Protein AF-A0A103YHP2-F1 (afdb_monomer_lite)

Sequence (95 aa):
MSVENEEVVVLPRRKLSCTTSFDALWFCYSPVHQMQQYYRLGSLDNCSGKWNALVDCLKLKTKRSHEVEEILESREKDKSHIWCFRTPEEAASNW

Foldseek 3Di:
DDDPPPPPPPDPLDDQDLVVLVVLLVVLPDPVNQVVCCVVPVDGDPSVVSVVSSVVSVVLVPDDSVVSSVVVVVVVVPDDDPPDDDDPVRVVVVD

Radius of gyration: 20.56 Å; chains: 1; bounding box: 37×40×64 Å

Secondary structure (DSSP, 8-state):
------------------HHHHHHHHHHHSHHHHHHHHHHHSS----HHHHHHHHHHHHHHTS-HHHHHHHHHHHHHTSPPTT-PPPHHHHHH--

Organism: Cynara cardunculus var. scolymus (NCBI:txid59895)

InterPro domains:
  IPR021475 Plasticity-Associated Neural Transcript Short/Early meiotic induction protein 1-like [PF11326] (16-80)
  IPR021475 Plasticity-Associated Neural Transcript Short/Early meiotic induction protein 1-like [PTHR28052] (5-95)

Structure (mmCIF, N/CA/C/O backbone):
data_AF-A0A103YHP2-F1
#
_entry.id   AF-A0A103YHP2-F1
#
loop_
_atom_site.group_PDB
_atom_site.id
_atom_site.type_symbol
_atom_site.label_atom_id
_atom_site.label_alt_id
_atom_site.label_comp_id
_atom_site.label_asym_id
_atom_site.label_entity_id
_atom_site.label_seq_id
_atom_site.pdbx_PDB_ins_code
_atom_site.Cartn_x
_atom_site.Cartn_y
_atom_site.Cartn_z
_atom_site.occupancy
_atom_site.B_iso_or_equiv
_atom_site.auth_seq_id
_atom_site.auth_comp_id
_atom_site.auth_asym_id
_atom_site.auth_atom_id
_atom_site.pdbx_PDB_model_num
ATOM 1 N N . MET A 1 1 ? 20.891 -17.375 44.258 1.00 32.66 1 MET A N 1
ATOM 2 C CA . MET A 1 1 ? 19.867 -17.879 43.323 1.00 32.66 1 MET A CA 1
ATOM 3 C C . MET A 1 1 ? 19.358 -16.687 42.545 1.00 32.66 1 MET A C 1
ATOM 5 O O . MET A 1 1 ? 18.636 -15.872 43.101 1.00 32.66 1 MET A O 1
ATOM 9 N N . SER A 1 2 ? 19.868 -16.523 41.330 1.00 37.41 2 SER A N 1
ATOM 10 C CA . SER A 1 2 ? 19.508 -15.441 40.419 1.00 37.41 2 SER A CA 1
ATOM 11 C C . SER A 1 2 ? 18.123 -15.747 39.865 1.00 37.41 2 SER A C 1
ATOM 13 O O . SER A 1 2 ? 17.945 -16.770 39.212 1.00 37.41 2 SER A O 1
ATOM 15 N N . VAL A 1 3 ? 17.136 -14.917 40.191 1.00 41.31 3 VAL A N 1
ATOM 16 C CA . VAL A 1 3 ? 15.834 -14.963 39.527 1.00 41.31 3 VAL A CA 1
ATOM 17 C C . VAL A 1 3 ? 15.999 -14.138 38.262 1.00 41.31 3 VAL A C 1
ATOM 19 O O . VAL A 1 3 ? 16.127 -12.916 38.320 1.00 41.31 3 VAL A O 1
ATOM 22 N N . GLU A 1 4 ? 16.109 -14.834 37.140 1.00 42.62 4 GLU A N 1
ATOM 23 C CA . GLU A 1 4 ? 16.075 -14.247 35.809 1.00 42.62 4 GLU A CA 1
ATOM 24 C C . GLU A 1 4 ? 14.669 -13.678 35.630 1.00 42.62 4 GLU A C 1
ATOM 26 O O . GLU A 1 4 ? 13.681 -14.407 35.556 1.00 42.62 4 GLU A O 1
ATOM 31 N N . ASN A 1 5 ? 14.568 -12.353 35.705 1.00 42.41 5 ASN A N 1
ATOM 32 C CA . ASN A 1 5 ? 13.340 -11.641 35.414 1.00 42.41 5 ASN A CA 1
ATOM 33 C C . ASN A 1 5 ? 13.150 -11.735 33.899 1.00 42.41 5 ASN A C 1
ATOM 35 O O . ASN A 1 5 ? 13.820 -11.033 33.143 1.00 42.41 5 ASN A O 1
ATOM 39 N N . GLU A 1 6 ? 12.321 -12.680 33.467 1.00 42.06 6 GLU A N 1
ATOM 40 C CA . GLU A 1 6 ? 11.921 -12.838 32.076 1.00 42.06 6 GLU A CA 1
ATOM 41 C C . GLU A 1 6 ? 11.135 -11.579 31.696 1.00 42.06 6 GLU A C 1
ATOM 43 O O . GLU A 1 6 ? 9.952 -11.426 32.008 1.00 42.06 6 GLU A O 1
ATOM 48 N N . GLU A 1 7 ? 11.838 -10.605 31.115 1.00 39.84 7 GLU A N 1
ATOM 49 C CA . GLU A 1 7 ? 11.238 -9.386 30.596 1.00 39.84 7 GLU A CA 1
ATOM 50 C C . GLU A 1 7 ? 10.351 -9.773 29.417 1.00 39.84 7 GLU A C 1
ATOM 52 O O . GLU A 1 7 ? 10.775 -9.839 28.264 1.00 39.84 7 GLU A O 1
ATOM 57 N N . VAL A 1 8 ? 9.087 -10.057 29.724 1.00 48.62 8 VAL A N 1
ATOM 58 C CA . VAL A 1 8 ? 8.019 -10.115 28.737 1.00 48.62 8 VAL A CA 1
ATOM 59 C C . VAL A 1 8 ? 7.997 -8.745 28.072 1.00 48.62 8 VAL A C 1
ATOM 61 O O . VAL A 1 8 ? 7.492 -7.771 28.633 1.00 48.62 8 VAL A O 1
ATOM 64 N N . VAL A 1 9 ? 8.594 -8.655 26.885 1.00 46.38 9 VAL A N 1
ATOM 65 C CA . VAL A 1 9 ? 8.528 -7.472 26.031 1.00 46.38 9 VAL A CA 1
ATOM 66 C C . VAL A 1 9 ? 7.066 -7.308 25.630 1.00 46.38 9 VAL A C 1
ATOM 68 O O . VAL A 1 9 ? 6.601 -7.863 24.636 1.00 46.38 9 VAL A O 1
ATOM 71 N N . VAL A 1 10 ? 6.309 -6.569 26.441 1.00 49.00 10 VAL A N 1
ATOM 72 C CA . VAL A 1 10 ? 4.940 -6.170 26.126 1.00 49.00 10 VAL A CA 1
ATOM 73 C C . VAL A 1 10 ? 5.044 -5.152 24.999 1.00 49.00 10 VAL A C 1
ATOM 75 O O . VAL A 1 10 ? 5.200 -3.951 25.226 1.00 49.00 10 VAL A O 1
ATOM 78 N N . LEU A 1 11 ? 5.014 -5.645 23.759 1.00 55.25 11 LEU A N 1
ATOM 79 C CA . LEU A 1 11 ? 4.906 -4.786 22.591 1.00 55.25 11 LEU A CA 1
ATOM 80 C C . LEU A 1 11 ? 3.642 -3.930 22.757 1.00 55.25 11 LEU A C 1
ATOM 82 O O . LEU A 1 11 ? 2.581 -4.451 23.114 1.00 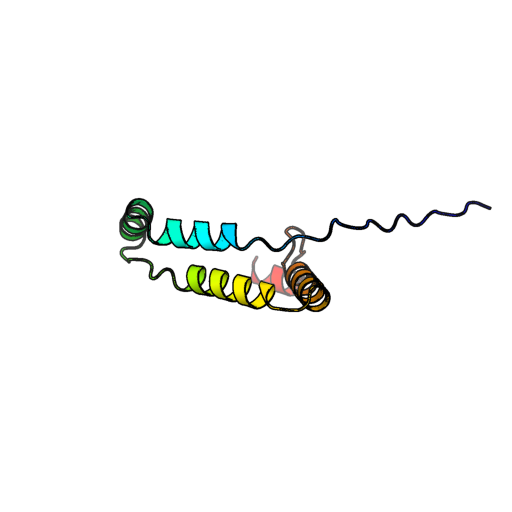55.25 11 LEU A O 1
ATOM 86 N N . PRO A 1 12 ? 3.730 -2.606 22.551 1.00 54.62 12 PRO A N 1
ATOM 87 C CA . PRO A 1 12 ? 2.584 -1.733 22.728 1.00 54.62 12 PRO A CA 1
ATOM 88 C C . PRO A 1 12 ? 1.458 -2.195 21.806 1.00 54.62 12 PRO A C 1
ATOM 90 O O . PRO A 1 12 ? 1.663 -2.293 20.593 1.00 54.62 12 PRO A O 1
ATOM 93 N N . ARG A 1 13 ? 0.272 -2.452 22.383 1.00 58.16 13 ARG A N 1
ATOM 94 C CA . ARG A 1 13 ? -0.946 -2.817 21.643 1.00 58.16 13 ARG A CA 1
ATOM 95 C C . ARG A 1 13 ? -1.109 -1.884 20.451 1.00 58.16 13 ARG A C 1
ATOM 97 O O . ARG A 1 13 ? -1.403 -0.692 20.616 1.00 58.16 13 ARG A O 1
ATOM 104 N N . ARG A 1 14 ? -0.883 -2.409 19.245 1.00 66.69 14 ARG A N 1
ATOM 105 C CA . ARG A 1 14 ? -0.929 -1.606 18.023 1.00 66.69 14 ARG A CA 1
ATOM 106 C C . ARG A 1 14 ? -2.369 -1.177 17.793 1.00 66.69 14 ARG A C 1
ATOM 108 O O . ARG A 1 14 ? -3.256 -1.987 17.545 1.00 66.69 14 ARG A O 1
ATOM 115 N N . LYS A 1 15 ? -2.614 0.129 17.880 1.00 68.25 15 LYS A N 1
ATOM 116 C CA . LYS A 1 15 ? -3.908 0.699 17.512 1.00 68.25 15 LYS A CA 1
ATOM 117 C C . LYS A 1 15 ? -4.045 0.626 15.995 1.00 68.25 15 LYS A C 1
ATOM 119 O O . LYS A 1 15 ? -3.233 1.189 15.266 1.00 68.25 15 LYS A O 1
ATOM 124 N N . LEU A 1 16 ? -5.090 -0.043 15.531 1.00 77.75 16 LEU A N 1
ATOM 125 C CA . LEU A 1 16 ? -5.464 -0.103 14.120 1.00 77.75 16 LEU A CA 1
ATOM 126 C C . LEU A 1 16 ? -5.886 1.296 13.653 1.00 77.75 16 LEU A C 1
ATOM 128 O O . LEU A 1 16 ? -6.919 1.819 14.084 1.00 77.75 16 LEU A O 1
ATOM 132 N N . SER A 1 17 ? -5.101 1.901 12.762 1.00 83.56 17 SER A N 1
ATOM 133 C CA . SER A 1 17 ? -5.443 3.158 12.096 1.00 83.56 17 SER A CA 1
ATOM 134 C C . SER A 1 17 ? -5.769 2.904 10.622 1.00 83.56 17 SER A C 1
ATOM 136 O O . SER A 1 17 ? -4.931 2.472 9.839 1.00 83.56 17 SER A O 1
ATOM 138 N N . CYS A 1 18 ? -7.011 3.194 10.223 1.00 91.12 18 CYS A N 1
ATOM 139 C CA . CYS A 1 18 ? -7.439 3.090 8.819 1.00 91.12 18 CYS A CA 1
ATOM 140 C C . CYS A 1 18 ? -7.163 4.362 8.008 1.00 91.12 18 CYS A C 1
ATOM 142 O O . CYS A 1 18 ? -7.431 4.400 6.810 1.00 91.12 18 CYS A O 1
ATOM 144 N N . THR A 1 19 ? -6.621 5.402 8.647 1.00 91.06 19 THR A N 1
ATOM 145 C CA . THR A 1 19 ? -6.287 6.675 7.999 1.00 91.06 19 THR A CA 1
ATOM 146 C C . THR A 1 19 ? -5.232 6.497 6.915 1.00 91.06 19 THR A C 1
ATOM 148 O O . THR A 1 19 ? -5.3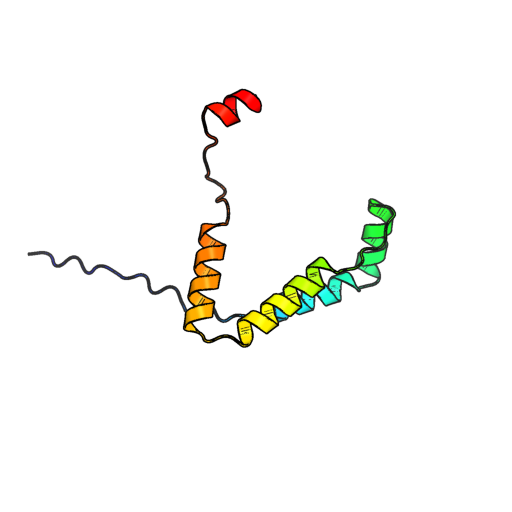46 7.116 5.869 1.00 91.06 19 THR A O 1
ATOM 151 N N . THR A 1 20 ? -4.269 5.594 7.106 1.00 91.00 20 THR A N 1
ATOM 152 C CA . THR A 1 20 ? -3.239 5.273 6.105 1.00 91.00 20 THR A CA 1
ATOM 153 C C . THR A 1 20 ? -3.828 4.621 4.853 1.00 91.00 20 THR A C 1
ATOM 155 O O . THR A 1 20 ? -3.430 4.938 3.736 1.00 91.00 20 THR A O 1
ATOM 158 N N . SER A 1 21 ? -4.810 3.731 5.026 1.00 91.88 21 SER A N 1
ATOM 159 C CA . SER A 1 21 ? -5.506 3.075 3.911 1.00 91.88 21 SER A CA 1
ATOM 160 C C . SER A 1 21 ? -6.404 4.058 3.161 1.00 91.88 21 SER A C 1
ATOM 162 O O . SER A 1 21 ? -6.487 4.008 1.937 1.00 91.88 21 SER A O 1
ATOM 164 N N . PHE A 1 22 ? -7.036 4.981 3.890 1.00 94.88 22 PHE A N 1
ATOM 165 C CA . PHE A 1 22 ? -7.833 6.056 3.307 1.00 94.88 22 PHE A CA 1
ATOM 166 C C . PHE A 1 22 ? -6.972 7.036 2.506 1.00 94.88 22 PHE A C 1
ATOM 168 O O . PHE A 1 22 ? -7.297 7.338 1.363 1.00 94.88 22 PHE A O 1
ATOM 175 N N . ASP A 1 23 ? -5.856 7.483 3.075 1.00 95.62 23 ASP A N 1
ATOM 176 C CA . ASP A 1 23 ? -4.925 8.397 2.418 1.00 95.62 23 ASP A CA 1
ATOM 177 C C . ASP A 1 23 ? -4.370 7.782 1.124 1.00 95.62 23 ASP A C 1
ATOM 179 O O . ASP A 1 23 ? -4.422 8.388 0.057 1.00 95.62 23 ASP A O 1
ATOM 183 N N . ALA A 1 24 ? -3.973 6.505 1.167 1.00 94.00 24 ALA A N 1
ATOM 184 C CA . ALA A 1 24 ? -3.524 5.779 -0.019 1.00 94.00 24 ALA A CA 1
ATOM 185 C C . ALA A 1 24 ? -4.600 5.669 -1.116 1.00 94.00 24 ALA A C 1
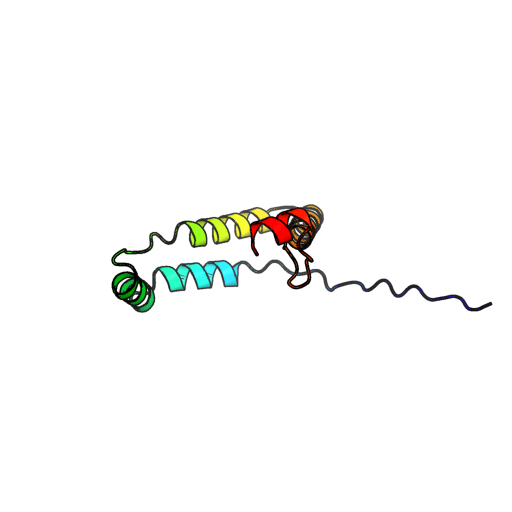ATOM 187 O O . ALA A 1 24 ? -4.279 5.734 -2.304 1.00 94.00 24 ALA A O 1
ATOM 188 N N . LEU A 1 25 ? -5.868 5.491 -0.738 1.00 95.31 25 LEU A N 1
ATOM 189 C CA . LEU A 1 25 ? -6.986 5.483 -1.679 1.00 95.31 25 LEU A CA 1
ATOM 190 C C . LEU A 1 25 ? -7.201 6.870 -2.295 1.00 95.31 25 LEU A C 1
ATOM 192 O O . LEU A 1 25 ? -7.368 6.985 -3.507 1.00 95.31 25 LEU A O 1
ATOM 196 N N . TRP A 1 26 ? -7.174 7.914 -1.469 1.00 94.56 26 TRP A N 1
ATOM 197 C CA . TRP A 1 26 ? -7.318 9.294 -1.915 1.00 94.56 26 TRP A CA 1
ATOM 198 C C . TRP A 1 26 ? -6.219 9.678 -2.909 1.00 94.56 26 TRP A C 1
ATOM 200 O O . TRP A 1 26 ? -6.502 10.202 -3.986 1.00 94.56 26 TRP A O 1
ATOM 210 N N . PHE A 1 27 ? -4.969 9.330 -2.597 1.00 94.12 27 PHE A N 1
ATOM 211 C CA . PHE A 1 27 ? -3.842 9.522 -3.504 1.00 94.12 27 PHE A CA 1
ATOM 212 C C . PHE A 1 27 ? -4.005 8.768 -4.823 1.00 94.12 27 PHE A C 1
ATOM 214 O O . PHE A 1 27 ? -3.632 9.305 -5.862 1.00 94.12 27 PHE A O 1
ATOM 221 N N . CYS A 1 28 ? -4.593 7.570 -4.813 1.00 93.62 28 CYS A N 1
ATOM 222 C CA . CYS A 1 28 ? -4.838 6.812 -6.038 1.00 93.62 28 CYS A CA 1
ATOM 223 C C . CYS A 1 28 ? -5.801 7.538 -6.992 1.00 93.62 28 CYS A C 1
ATOM 225 O O . CYS A 1 28 ? -5.589 7.536 -8.202 1.00 93.62 28 CYS A O 1
ATOM 227 N N . TYR A 1 29 ? -6.812 8.226 -6.458 1.00 93.06 29 TYR A N 1
ATOM 228 C CA . TYR A 1 29 ? -7.734 9.043 -7.256 1.00 93.06 29 TYR A CA 1
ATOM 229 C C . TYR A 1 29 ? -7.198 10.437 -7.603 1.00 93.06 29 TYR A C 1
ATOM 231 O O . TYR A 1 29 ? -7.836 11.171 -8.359 1.00 93.06 29 TYR A O 1
ATOM 239 N N . SER A 1 30 ? -6.031 10.820 -7.084 1.00 94.25 30 SER A N 1
ATOM 240 C CA . SER A 1 30 ? -5.428 12.110 -7.403 1.00 94.25 30 SER A CA 1
ATOM 241 C C . SER A 1 30 ? -5.084 12.200 -8.899 1.00 94.25 30 SER A C 1
ATOM 243 O O . SER A 1 30 ? -4.422 11.296 -9.424 1.00 94.25 30 SER A O 1
ATOM 245 N N . PRO A 1 31 ? -5.431 13.310 -9.586 1.00 91.75 31 PRO A N 1
ATOM 246 C CA . PRO A 1 31 ? -5.119 13.504 -11.003 1.00 91.75 31 PRO A CA 1
ATOM 247 C C . PRO A 1 31 ? -3.630 13.349 -11.323 1.00 91.75 31 PRO A C 1
ATOM 249 O O . PRO A 1 31 ? -3.270 12.818 -12.370 1.00 91.75 31 PRO A O 1
ATOM 252 N N . VAL A 1 32 ? -2.752 13.763 -10.405 1.00 93.12 32 VAL A N 1
ATOM 253 C CA . VAL A 1 32 ? -1.299 13.645 -10.587 1.00 93.12 32 VAL A CA 1
ATOM 254 C C . VAL A 1 32 ? -0.875 12.178 -10.637 1.00 93.12 32 VAL A C 1
ATOM 256 O O . VAL A 1 32 ? -0.090 11.800 -11.503 1.00 93.12 32 VAL A O 1
ATOM 259 N N . HIS A 1 33 ? -1.411 11.339 -9.749 1.00 91.19 33 HIS A N 1
ATOM 260 C CA . HIS A 1 33 ? -1.067 9.920 -9.704 1.00 91.19 33 HIS A CA 1
ATOM 261 C C . HIS A 1 33 ? -1.576 9.178 -10.943 1.00 91.19 33 HIS A C 1
ATOM 263 O O . HIS A 1 33 ? -0.815 8.453 -11.582 1.00 91.19 33 HIS A O 1
ATOM 269 N N . GLN A 1 34 ? -2.834 9.417 -11.321 1.00 91.81 34 GLN A N 1
ATOM 270 C CA . GLN A 1 34 ? -3.454 8.796 -12.494 1.00 91.81 34 GLN A CA 1
ATOM 271 C C . GLN A 1 34 ? -2.726 9.168 -13.790 1.00 91.81 34 GLN A C 1
ATOM 273 O O . GLN A 1 34 ? -2.425 8.294 -14.599 1.00 91.81 34 GLN A O 1
ATOM 278 N N . MET A 1 35 ? -2.342 10.438 -13.959 1.00 93.31 35 MET A N 1
ATOM 279 C CA . MET A 1 35 ? -1.566 10.876 -15.126 1.00 93.31 35 MET A CA 1
ATOM 280 C C . MET A 1 35 ? -0.154 10.280 -15.148 1.00 93.31 35 MET A C 1
ATOM 282 O O . MET A 1 35 ? 0.330 9.885 -16.208 1.00 93.31 35 MET A O 1
ATOM 286 N N . GLN A 1 36 ? 0.511 10.176 -13.992 1.00 92.38 36 GLN A N 1
ATOM 287 C CA . GLN A 1 36 ? 1.827 9.536 -13.898 1.00 92.38 36 GLN A CA 1
ATOM 288 C C . GLN A 1 36 ? 1.770 8.045 -14.244 1.00 92.38 36 GLN A C 1
ATOM 290 O O . GLN A 1 36 ? 2.647 7.557 -14.958 1.00 92.38 36 GLN A O 1
ATOM 295 N N . GLN A 1 37 ? 0.752 7.326 -13.762 1.00 90.56 37 GLN A N 1
ATOM 296 C CA . GLN A 1 37 ? 0.550 5.915 -14.097 1.00 90.56 37 GLN A CA 1
ATOM 297 C C . GLN A 1 37 ? 0.215 5.732 -15.570 1.00 90.56 37 GLN A C 1
ATOM 299 O O . GLN A 1 37 ? 0.825 4.896 -16.230 1.00 90.56 37 GLN A O 1
ATOM 304 N N . TYR A 1 38 ? -0.667 6.567 -16.117 1.00 94.75 38 TYR A N 1
ATOM 305 C CA . TYR A 1 38 ? -1.006 6.526 -17.532 1.00 94.75 38 TYR A CA 1
ATOM 306 C C . TYR A 1 38 ? 0.214 6.778 -18.425 1.00 94.75 38 TYR A C 1
ATOM 308 O O . TYR A 1 38 ? 0.425 6.057 -19.393 1.00 94.75 38 TYR A O 1
ATOM 316 N N . TYR A 1 39 ? 1.076 7.734 -18.069 1.00 94.12 39 TYR A N 1
ATOM 317 C CA . TYR A 1 39 ? 2.309 7.985 -18.817 1.00 94.12 39 TYR A CA 1
ATOM 318 C C . TYR A 1 39 ? 3.283 6.795 -18.786 1.00 94.12 39 TYR A C 1
ATOM 320 O O . TYR A 1 39 ? 3.972 6.542 -19.770 1.00 94.12 39 TYR A O 1
ATOM 328 N N . ARG A 1 40 ? 3.361 6.059 -17.667 1.00 94.25 40 ARG A N 1
ATOM 329 C CA . ARG A 1 40 ? 4.292 4.926 -17.512 1.00 94.25 40 ARG A CA 1
ATOM 330 C C . ARG A 1 40 ? 3.759 3.610 -18.068 1.00 94.25 40 ARG A C 1
ATOM 332 O O . ARG A 1 40 ? 4.514 2.873 -18.688 1.00 94.25 40 ARG A O 1
ATOM 339 N N . LEU A 1 41 ? 2.500 3.291 -17.782 1.00 93.75 41 LEU A N 1
ATOM 340 C CA . LEU A 1 41 ? 1.887 1.988 -18.048 1.00 93.75 41 LEU A CA 1
ATOM 341 C C . LEU A 1 41 ? 0.858 2.032 -19.186 1.00 93.75 41 LEU A C 1
ATOM 343 O O . LEU A 1 41 ? 0.475 0.982 -19.691 1.00 93.75 41 LEU A O 1
ATOM 347 N N . GLY A 1 42 ? 0.395 3.218 -19.595 1.00 92.62 42 GLY A N 1
ATOM 348 C CA . GLY A 1 42 ? -0.634 3.375 -20.630 1.00 92.62 42 GLY A CA 1
ATOM 349 C C . GLY A 1 42 ? -2.060 3.068 -20.163 1.00 92.62 42 GLY A C 1
ATOM 350 O O . GLY A 1 42 ? -2.972 3.008 -20.984 1.00 92.62 42 GLY A O 1
ATOM 351 N N . SER A 1 43 ? -2.279 2.872 -18.860 1.00 90.38 43 SER A N 1
ATOM 352 C CA . SER A 1 43 ? -3.580 2.515 -18.284 1.00 90.38 43 SER A CA 1
ATOM 353 C C . SER A 1 43 ? -3.919 3.378 -17.075 1.00 90.38 43 SER A C 1
ATOM 355 O O . SER A 1 43 ? -3.036 3.722 -16.288 1.00 90.38 43 SER A O 1
ATOM 357 N N . LEU A 1 44 ? -5.205 3.682 -16.901 1.00 88.75 44 LEU A N 1
ATOM 358 C CA . LEU A 1 44 ? -5.718 4.284 -15.671 1.00 88.75 44 LEU A CA 1
ATOM 359 C C . LEU A 1 44 ? -5.907 3.199 -14.609 1.00 88.75 44 LEU A C 1
ATOM 361 O O . LEU A 1 44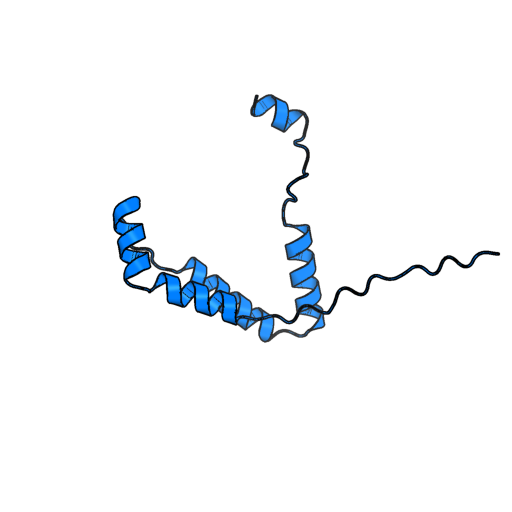 ? -6.434 2.124 -14.901 1.00 88.75 44 LEU A O 1
ATOM 365 N N . ASP A 1 45 ? -5.471 3.482 -13.384 1.00 88.44 45 ASP A N 1
ATOM 366 C CA . ASP A 1 45 ? -5.631 2.561 -12.260 1.00 88.44 45 ASP A CA 1
ATOM 367 C C . ASP A 1 45 ? -7.064 2.668 -11.714 1.00 88.44 45 ASP A C 1
ATOM 369 O O . ASP A 1 45 ? -7.584 3.766 -11.511 1.00 88.44 45 ASP A O 1
ATOM 373 N N . ASN A 1 46 ? -7.707 1.527 -11.459 1.00 90.88 46 ASN A N 1
ATOM 374 C CA . ASN A 1 46 ? -9.065 1.458 -10.916 1.00 90.88 46 ASN A CA 1
ATOM 375 C C . ASN A 1 46 ? -9.111 1.530 -9.380 1.00 90.88 46 ASN A C 1
ATOM 377 O O . ASN A 1 46 ? -10.194 1.458 -8.799 1.00 90.88 46 ASN A O 1
ATOM 381 N N . CYS A 1 47 ? -7.957 1.632 -8.713 1.00 93.00 47 CYS A N 1
ATOM 382 C CA . CYS A 1 47 ? -7.826 1.798 -7.263 1.00 93.00 47 CYS A CA 1
ATOM 383 C C . CYS A 1 47 ? -8.501 0.700 -6.415 1.00 93.00 47 CYS A C 1
ATOM 385 O O . CYS A 1 47 ? -8.605 0.831 -5.191 1.00 93.00 47 CYS A O 1
ATOM 387 N N . SER A 1 48 ? -8.922 -0.412 -7.026 1.00 94.25 48 SER A N 1
ATOM 388 C CA . SER A 1 48 ? -9.700 -1.471 -6.371 1.00 94.25 48 SER A CA 1
ATOM 389 C C . SER A 1 48 ? -8.938 -2.130 -5.220 1.00 94.25 48 SER A C 1
ATOM 391 O O . SER A 1 48 ? -9.502 -2.369 -4.154 1.00 94.25 48 SER A O 1
ATOM 393 N N . GLY A 1 49 ? -7.627 -2.337 -5.374 1.00 93.06 49 GLY A N 1
ATOM 394 C CA . GLY A 1 49 ? -6.777 -2.872 -4.309 1.00 93.06 49 GLY A CA 1
ATOM 395 C C . GLY A 1 49 ? -6.703 -1.955 -3.082 1.00 93.06 49 GLY A C 1
ATOM 396 O O . GLY A 1 49 ? -6.757 -2.430 -1.948 1.00 93.06 49 GLY A O 1
ATOM 397 N N . LYS A 1 50 ? -6.638 -0.632 -3.290 1.00 93.88 50 LYS A N 1
ATOM 398 C CA . LYS A 1 50 ? -6.642 0.355 -2.195 1.00 93.88 50 LYS A CA 1
ATOM 399 C C . LYS A 1 50 ? -8.011 0.437 -1.524 1.00 93.88 50 LYS A C 1
ATOM 401 O O . LYS A 1 50 ? -8.085 0.569 -0.304 1.00 93.88 50 LYS A O 1
ATOM 406 N N . TRP A 1 51 ? -9.083 0.292 -2.303 1.00 95.50 51 TRP A N 1
ATOM 407 C CA . TRP A 1 51 ? -10.447 0.227 -1.784 1.00 95.50 51 TRP A CA 1
ATOM 408 C C . TRP A 1 51 ? -10.652 -1.001 -0.895 1.00 95.50 51 TRP A C 1
ATOM 410 O O . TRP A 1 51 ? -11.125 -0.874 0.234 1.00 95.50 51 TRP A O 1
ATOM 420 N N . ASN A 1 52 ? -10.216 -2.174 -1.359 1.00 95.19 52 ASN A N 1
ATOM 421 C CA . ASN A 1 52 ? -10.277 -3.410 -0.582 1.00 95.19 52 ASN A CA 1
ATOM 422 C C . ASN A 1 52 ? -9.499 -3.281 0.731 1.00 95.19 52 ASN A C 1
ATOM 424 O O . ASN A 1 52 ? -10.039 -3.599 1.784 1.00 95.19 52 ASN A O 1
ATOM 428 N N . ALA A 1 53 ? -8.293 -2.705 0.702 1.00 93.25 53 ALA A N 1
ATOM 429 C CA . ALA A 1 53 ? -7.509 -2.463 1.913 1.00 93.25 53 ALA A CA 1
ATOM 430 C C . ALA A 1 53 ? -8.232 -1.553 2.928 1.00 93.25 53 ALA A C 1
ATOM 432 O O . ALA A 1 53 ? -8.192 -1.812 4.134 1.00 93.25 53 ALA A O 1
ATOM 433 N N . LEU A 1 54 ? -8.927 -0.510 2.457 1.00 94.75 54 LEU A N 1
ATOM 434 C CA . LEU A 1 54 ? -9.729 0.359 3.319 1.00 94.75 54 LEU A CA 1
ATOM 435 C C . LEU A 1 54 ? -10.913 -0.399 3.933 1.00 94.75 54 LEU A C 1
ATOM 437 O O . LEU A 1 54 ? -11.126 -0.326 5.145 1.00 94.75 54 LEU A O 1
ATOM 441 N N . VAL A 1 55 ? -11.660 -1.145 3.117 1.00 94.50 55 VAL A N 1
ATOM 442 C CA . VAL A 1 55 ? -12.800 -1.952 3.573 1.00 94.50 55 VAL A CA 1
ATOM 443 C C . VAL A 1 55 ? -12.352 -3.017 4.572 1.00 94.50 55 VAL A C 1
ATOM 445 O O . VAL A 1 55 ? -13.003 -3.201 5.598 1.00 94.50 55 VAL A O 1
ATOM 448 N N . ASP A 1 56 ? -11.227 -3.678 4.325 1.00 93.56 56 ASP A N 1
ATOM 449 C CA . ASP A 1 56 ? -10.660 -4.677 5.226 1.00 93.56 56 ASP A CA 1
ATOM 450 C C . ASP A 1 56 ? -10.243 -4.055 6.559 1.00 93.56 56 ASP A C 1
ATOM 452 O O . ASP A 1 56 ? -10.537 -4.613 7.616 1.00 93.56 56 ASP A O 1
ATOM 456 N N . CYS A 1 57 ? -9.645 -2.861 6.545 1.00 91.94 57 CYS A N 1
ATOM 457 C CA . CYS A 1 57 ? -9.334 -2.146 7.780 1.00 91.94 57 CYS A CA 1
ATOM 458 C C . CYS A 1 57 ? -10.599 -1.781 8.572 1.00 91.94 57 CYS A C 1
ATOM 460 O O . CYS A 1 57 ? -10.645 -1.962 9.790 1.00 91.94 57 CYS A O 1
ATOM 462 N N . LEU A 1 58 ? -11.650 -1.310 7.892 1.00 92.19 58 LEU A N 1
ATOM 463 C CA . LEU A 1 58 ? -12.930 -0.999 8.530 1.00 92.19 58 LEU A CA 1
ATOM 464 C C . LEU A 1 58 ? -13.587 -2.254 9.116 1.00 92.19 58 LEU A C 1
ATOM 466 O O . LEU A 1 58 ? -14.043 -2.221 10.257 1.00 92.19 58 LEU A O 1
ATOM 470 N N . LYS A 1 59 ? -13.566 -3.376 8.388 1.00 91.62 59 LYS A N 1
ATOM 471 C CA . LYS A 1 59 ? -14.038 -4.675 8.886 1.00 91.62 59 LYS A CA 1
ATOM 472 C C . LYS A 1 59 ? -13.266 -5.104 10.132 1.00 91.62 59 LYS A C 1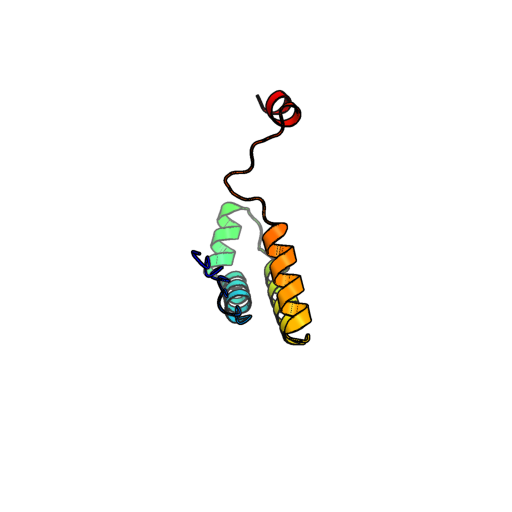
ATOM 474 O O . LYS A 1 59 ? -13.892 -5.453 11.128 1.00 91.62 59 LYS A O 1
ATOM 479 N N . LEU A 1 60 ? -11.935 -5.017 10.124 1.00 89.75 60 LEU A N 1
ATOM 480 C CA . LEU A 1 60 ? -11.108 -5.342 11.294 1.00 89.75 60 LEU A CA 1
ATOM 481 C C . LEU A 1 60 ? -11.428 -4.436 12.485 1.00 89.75 60 LEU A C 1
ATOM 483 O O . LEU A 1 60 ? -11.537 -4.914 13.606 1.00 89.75 60 LEU A O 1
ATOM 487 N N . LYS A 1 61 ? -11.682 -3.146 12.252 1.00 87.31 61 LYS A N 1
ATOM 488 C CA . LYS A 1 61 ? -12.056 -2.205 13.314 1.00 87.31 61 LYS A CA 1
ATOM 489 C C . LYS A 1 61 ? -13.404 -2.521 13.976 1.00 87.31 61 LYS A C 1
ATOM 491 O O . LYS A 1 61 ? -13.613 -2.127 15.118 1.00 87.31 61 LYS A O 1
ATOM 496 N N . THR A 1 62 ? -14.304 -3.226 13.287 1.00 88.25 62 THR A N 1
ATOM 497 C CA . THR A 1 62 ? -15.590 -3.672 13.862 1.00 88.25 62 THR A CA 1
ATOM 498 C C . THR A 1 62 ? -15.497 -4.952 14.700 1.00 88.25 62 THR A C 1
ATOM 500 O O . THR A 1 62 ? -16.459 -5.294 15.385 1.00 88.25 62 THR A O 1
ATOM 503 N N . LYS A 1 63 ? -14.370 -5.674 14.662 1.00 87.38 63 LYS A N 1
ATOM 504 C CA . LYS A 1 63 ? -14.158 -6.915 15.424 1.00 87.38 63 LYS A CA 1
ATOM 505 C C . LYS A 1 63 ? -13.720 -6.631 16.865 1.00 87.38 63 LYS A C 1
ATOM 507 O O . LYS A 1 63 ? -13.320 -5.517 17.204 1.00 87.38 63 LYS A O 1
ATOM 512 N N . ARG A 1 64 ? -13.795 -7.648 17.735 1.00 83.69 64 ARG A N 1
ATOM 513 C CA . ARG A 1 64 ? -13.284 -7.543 19.114 1.00 83.69 64 ARG A CA 1
ATOM 514 C C . ARG A 1 64 ? -11.772 -7.352 19.110 1.00 83.69 64 ARG A C 1
ATOM 516 O O . ARG A 1 64 ? -11.076 -7.956 18.304 1.00 83.69 64 ARG A O 1
ATOM 523 N N . SER A 1 65 ? -11.257 -6.587 20.071 1.00 80.56 65 SER A N 1
ATOM 524 C CA . SER A 1 65 ? -9.825 -6.277 20.175 1.00 80.56 65 SER A CA 1
ATOM 525 C C . SER A 1 65 ? -8.922 -7.516 20.194 1.00 80.56 65 SER A C 1
ATOM 527 O O . SER A 1 65 ? -7.893 -7.498 19.534 1.00 80.56 65 SER A O 1
ATOM 529 N N . HIS A 1 66 ? -9.324 -8.588 20.887 1.00 81.31 66 HIS A N 1
ATOM 530 C CA . HIS A 1 66 ? -8.559 -9.841 20.950 1.00 81.31 66 HIS A CA 1
ATOM 531 C C . HIS A 1 66 ? -8.449 -10.539 19.586 1.00 81.31 66 HIS A C 1
ATOM 533 O O . HIS A 1 66 ? -7.367 -10.942 19.182 1.00 81.31 66 HIS A O 1
ATOM 539 N N . GLU A 1 67 ? -9.561 -10.649 18.855 1.00 85.12 67 GLU A N 1
ATOM 540 C CA . GLU A 1 67 ? -9.577 -11.259 17.516 1.00 85.12 67 GLU A CA 1
ATOM 541 C C . GLU A 1 67 ? -8.722 -10.451 16.536 1.00 85.12 67 GLU A C 1
ATOM 543 O O . GLU A 1 67 ? -8.052 -11.003 15.671 1.00 85.12 67 GLU A O 1
ATOM 548 N N . VAL A 1 68 ? -8.723 -9.124 16.670 1.00 86.88 68 VAL A N 1
ATOM 549 C CA . VAL A 1 68 ? -7.915 -8.267 15.804 1.00 86.88 68 VAL A CA 1
ATOM 550 C C . VAL A 1 68 ? -6.423 -8.442 16.068 1.00 86.88 68 VAL A C 1
ATOM 552 O O . VAL A 1 68 ? -5.649 -8.451 15.116 1.00 86.88 68 VAL A O 1
ATOM 555 N N . GLU A 1 69 ? -6.018 -8.579 17.327 1.00 85.25 69 GLU A N 1
ATOM 556 C CA . GLU A 1 69 ? -4.616 -8.787 17.701 1.00 85.25 69 GLU A CA 1
ATOM 557 C C . GLU A 1 69 ? -4.087 -10.106 17.113 1.00 85.25 69 GLU A C 1
ATOM 559 O O . GLU A 1 69 ? -3.077 -10.096 16.414 1.00 85.25 69 GLU A O 1
ATOM 564 N N . GLU A 1 70 ? -4.853 -11.194 17.224 1.00 87.38 70 GLU A N 1
ATOM 565 C CA . GLU A 1 70 ? -4.533 -12.490 16.603 1.00 87.38 70 GLU A CA 1
ATOM 566 C C . GLU A 1 70 ? -4.425 -12.409 15.064 1.00 87.38 70 GLU A C 1
ATOM 568 O O . GLU A 1 70 ? -3.500 -12.951 14.446 1.00 87.38 70 GLU A O 1
ATOM 573 N N . ILE A 1 71 ? -5.342 -11.681 14.415 1.00 87.56 71 ILE A N 1
ATOM 574 C CA . ILE A 1 71 ? -5.302 -11.470 12.960 1.00 87.56 71 ILE A CA 1
ATOM 575 C C . ILE A 1 71 ? -4.081 -10.631 12.553 1.00 87.56 71 ILE A C 1
ATOM 577 O O . ILE A 1 71 ? -3.511 -10.835 11.483 1.00 87.56 71 ILE A O 1
ATOM 581 N N . LEU A 1 72 ? -3.663 -9.662 13.365 1.00 86.62 72 LEU A N 1
ATOM 582 C CA . LEU A 1 72 ? -2.468 -8.874 13.071 1.00 86.62 72 LEU A CA 1
ATOM 583 C C . LEU A 1 72 ? -1.192 -9.698 13.265 1.00 86.62 72 LEU A C 1
ATOM 585 O O . LEU A 1 72 ? -0.309 -9.639 12.411 1.00 86.62 72 LEU A O 1
ATOM 589 N N . GLU A 1 73 ? -1.121 -10.504 14.322 1.00 87.12 73 GLU A N 1
ATOM 590 C CA . GLU A 1 73 ? 0.017 -11.383 14.593 1.00 87.12 73 GLU A CA 1
ATOM 591 C C . GLU A 1 73 ? 0.210 -12.444 13.507 1.00 87.12 73 GLU A C 1
ATOM 593 O O . GLU A 1 73 ? 1.330 -12.644 13.038 1.00 87.12 73 GLU A O 1
ATOM 598 N N . SER A 1 74 ? -0.865 -13.104 13.066 1.00 87.56 74 SER A N 1
ATOM 599 C CA . SER A 1 74 ? -0.805 -14.067 11.954 1.00 87.56 74 SER A CA 1
ATOM 600 C C . SER A 1 74 ? -0.285 -13.411 10.673 1.00 87.56 74 SER A C 1
ATOM 602 O O . SER A 1 74 ? 0.670 -13.894 10.071 1.00 87.56 74 SER A O 1
ATOM 604 N N . ARG A 1 75 ? -0.801 -12.226 10.327 1.00 87.06 75 ARG A N 1
ATOM 605 C CA . ARG A 1 75 ? -0.329 -11.453 9.165 1.00 87.06 75 ARG A CA 1
ATOM 606 C C . ARG A 1 75 ? 1.115 -10.977 9.288 1.00 87.06 75 ARG A C 1
ATOM 608 O O . ARG A 1 75 ? 1.722 -10.649 8.273 1.00 87.06 75 ARG A O 1
ATOM 615 N N . GLU A 1 76 ? 1.652 -10.837 10.495 1.00 83.88 76 GLU A N 1
ATOM 616 C CA . GLU A 1 76 ? 3.064 -10.509 10.706 1.00 83.88 76 GLU A CA 1
ATOM 617 C C . GLU A 1 76 ? 3.958 -11.735 10.561 1.00 83.88 76 GLU A C 1
ATOM 619 O O . GLU A 1 76 ? 5.013 -11.623 9.941 1.00 83.88 76 GLU A O 1
ATOM 624 N N . LYS A 1 77 ? 3.511 -12.898 11.045 1.00 84.88 77 LYS A N 1
ATOM 625 C CA . LYS A 1 77 ? 4.200 -14.183 10.859 1.00 84.88 77 LYS A CA 1
ATOM 626 C C . LYS A 1 77 ? 4.264 -14.595 9.386 1.00 84.88 77 LYS A C 1
ATOM 628 O O . LYS A 1 77 ? 5.289 -15.107 8.952 1.00 84.88 77 LYS A O 1
ATOM 633 N N . ASP A 1 78 ? 3.215 -14.306 8.618 1.00 85.81 78 ASP A N 1
ATOM 634 C CA . ASP A 1 78 ? 3.153 -14.615 7.183 1.00 85.81 78 ASP A CA 1
ATOM 635 C C . ASP A 1 78 ? 4.072 -13.729 6.325 1.00 85.81 78 ASP A C 1
ATOM 637 O O . ASP A 1 78 ? 4.373 -14.061 5.177 1.00 85.81 78 ASP A O 1
ATOM 641 N N . LYS A 1 79 ? 4.526 -12.576 6.838 1.00 82.31 79 LYS A N 1
ATOM 642 C CA . LYS A 1 79 ? 5.441 -11.714 6.082 1.00 82.31 79 LYS A CA 1
ATOM 643 C C . LYS A 1 79 ? 6.808 -12.383 6.001 1.00 82.31 79 LYS A C 1
ATOM 645 O O . LYS A 1 79 ? 7.506 -12.524 7.004 1.00 82.31 79 LYS A O 1
ATOM 650 N N . SER A 1 80 ? 7.226 -12.708 4.779 1.00 79.31 80 SER A N 1
ATOM 651 C CA . SER A 1 80 ? 8.598 -13.123 4.494 1.00 79.31 80 SER A CA 1
ATOM 652 C C . SER A 1 80 ? 9.565 -12.042 4.983 1.00 79.31 80 SER A C 1
ATOM 654 O O . SER A 1 80 ? 9.513 -10.892 4.536 1.00 79.31 80 SER A O 1
ATOM 656 N N . HIS A 1 81 ? 10.430 -12.398 5.923 1.00 78.81 81 HIS A N 1
ATOM 657 C CA . HIS A 1 81 ? 11.463 -11.511 6.435 1.00 78.81 81 HIS A CA 1
ATOM 658 C C . HIS A 1 81 ? 12.599 -11.396 5.409 1.00 78.81 81 HIS A C 1
ATOM 660 O O . HIS A 1 81 ? 12.852 -12.312 4.633 1.00 78.81 81 HIS A O 1
ATOM 666 N N . ILE A 1 82 ? 13.304 -10.258 5.409 1.00 78.12 82 ILE A N 1
ATOM 667 C CA . ILE A 1 82 ? 14.422 -9.989 4.479 1.00 78.12 82 ILE A CA 1
ATOM 668 C C . ILE A 1 82 ? 15.499 -11.088 4.571 1.00 78.12 82 ILE A C 1
ATOM 670 O O . ILE A 1 82 ? 16.140 -11.416 3.579 1.00 78.12 82 ILE A O 1
ATOM 674 N N . TRP A 1 83 ? 15.656 -11.687 5.753 1.00 77.3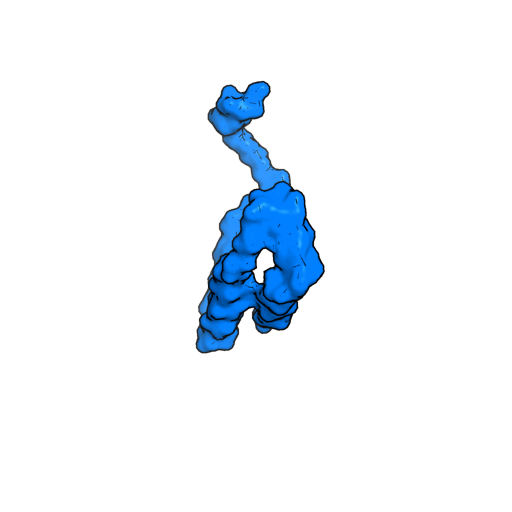8 83 TRP A N 1
ATOM 675 C CA . TRP A 1 83 ? 16.635 -12.732 6.054 1.00 77.38 83 TRP A CA 1
ATOM 676 C C . TRP A 1 83 ? 16.068 -14.160 5.967 1.00 77.38 83 TRP A C 1
ATOM 678 O O . TRP A 1 83 ? 16.422 -15.012 6.777 1.00 77.38 83 TRP A O 1
ATOM 688 N N . CYS A 1 84 ? 15.182 -14.445 5.010 1.00 76.38 84 CYS A N 1
ATOM 689 C CA . CYS A 1 84 ? 14.827 -15.828 4.684 1.00 76.38 84 CYS A CA 1
ATOM 690 C C . CYS A 1 84 ? 15.893 -16.428 3.756 1.00 76.38 84 CYS A C 1
ATOM 692 O O . CYS A 1 84 ? 16.027 -16.007 2.605 1.00 76.38 84 CYS A O 1
ATOM 694 N N . PHE A 1 85 ? 16.643 -17.424 4.232 1.00 76.12 85 PHE A N 1
ATOM 695 C CA . PHE A 1 85 ? 17.495 -18.219 3.349 1.00 76.12 85 PHE A CA 1
ATOM 696 C C . PHE A 1 85 ? 16.620 -19.043 2.402 1.00 76.12 85 PHE A C 1
ATOM 698 O O . PHE A 1 85 ? 15.685 -19.710 2.847 1.00 76.12 85 PHE A O 1
ATOM 705 N N . ARG A 1 86 ? 16.936 -19.006 1.101 1.00 82.75 86 ARG A N 1
ATOM 706 C CA . ARG A 1 86 ? 16.347 -19.939 0.133 1.00 82.75 86 ARG A CA 1
ATOM 707 C C . ARG A 1 86 ? 16.705 -21.364 0.525 1.00 82.75 86 ARG A C 1
ATOM 709 O O . ARG A 1 86 ? 17.802 -21.618 1.031 1.00 82.75 86 ARG A O 1
ATOM 716 N N . THR A 1 87 ? 15.802 -22.294 0.251 1.00 89.00 87 THR A N 1
ATOM 717 C CA . THR A 1 87 ? 16.133 -23.714 0.376 1.00 89.00 87 THR A CA 1
ATOM 718 C C . THR A 1 87 ? 17.205 -24.099 -0.656 1.00 89.00 87 THR A C 1
ATOM 720 O O . THR A 1 87 ? 17.332 -23.428 -1.686 1.00 89.00 87 THR A O 1
ATOM 723 N N . PRO A 1 88 ? 17.991 -25.169 -0.424 1.00 88.94 88 PRO A N 1
ATOM 724 C CA . PRO A 1 88 ? 18.980 -25.634 -1.399 1.00 88.94 88 PRO A CA 1
ATOM 725 C C . PRO A 1 88 ? 18.377 -25.898 -2.788 1.00 88.94 88 PRO A C 1
ATOM 727 O O . PRO A 1 88 ? 19.020 -25.633 -3.800 1.00 88.94 88 PRO A O 1
ATOM 730 N N . GLU A 1 89 ? 17.128 -26.363 -2.833 1.00 91.12 89 GLU A N 1
ATOM 731 C CA . GLU A 1 89 ? 16.386 -26.649 -4.065 1.00 91.12 89 GLU A CA 1
ATOM 732 C C . GLU A 1 89 ? 16.013 -25.362 -4.823 1.00 91.12 89 GLU A C 1
ATOM 734 O O . GLU A 1 89 ? 16.290 -25.246 -6.016 1.00 91.12 89 GLU A O 1
ATOM 739 N N . GLU A 1 90 ? 15.474 -24.351 -4.132 1.00 89.06 90 GLU A N 1
ATOM 740 C CA . GLU A 1 90 ? 15.171 -23.034 -4.718 1.00 89.06 90 GLU A CA 1
ATOM 741 C C . GLU A 1 90 ? 16.430 -22.258 -5.122 1.00 89.06 90 GLU A C 1
ATOM 743 O O . GLU A 1 90 ? 16.407 -21.455 -6.060 1.00 89.06 90 GLU A O 1
ATOM 748 N N . ALA A 1 91 ? 17.538 -22.459 -4.406 1.00 88.31 91 ALA A N 1
ATOM 749 C CA . ALA A 1 91 ? 18.827 -21.887 -4.769 1.00 88.31 91 ALA A CA 1
ATOM 750 C C . ALA A 1 91 ? 19.353 -22.515 -6.068 1.00 88.31 91 ALA A C 1
ATOM 752 O O . ALA A 1 91 ? 19.794 -21.788 -6.953 1.00 88.31 91 ALA A O 1
ATOM 753 N N . ALA A 1 92 ? 19.230 -23.838 -6.216 1.00 90.81 92 ALA A N 1
ATOM 754 C CA . ALA A 1 92 ? 19.651 -24.566 -7.410 1.00 90.81 92 ALA A CA 1
ATOM 755 C C . ALA A 1 92 ? 18.786 -24.287 -8.651 1.00 90.81 92 ALA A C 1
ATOM 757 O O . ALA A 1 92 ? 19.242 -24.536 -9.760 1.00 90.81 92 ALA A O 1
ATOM 758 N N . SER A 1 93 ? 17.555 -23.784 -8.508 1.00 91.31 93 SER A N 1
ATOM 759 C CA . SER A 1 93 ? 16.707 -23.410 -9.652 1.00 91.31 93 SER A CA 1
ATOM 760 C C . SER A 1 93 ? 16.881 -21.958 -10.108 1.00 91.31 93 SER A C 1
ATOM 762 O O . SER A 1 93 ? 16.508 -21.625 -11.227 1.00 91.31 93 SER A O 1
ATOM 764 N N . ASN A 1 94 ? 17.388 -21.086 -9.233 1.00 82.44 94 ASN A N 1
ATOM 765 C CA . ASN A 1 94 ? 17.548 -19.648 -9.474 1.00 82.44 94 ASN A CA 1
ATOM 766 C C . ASN A 1 94 ? 19.030 -19.215 -9.521 1.00 82.44 94 ASN A C 1
ATOM 768 O O . ASN A 1 94 ? 19.321 -18.040 -9.271 1.00 82.44 94 ASN A O 1
ATOM 772 N N . TRP A 1 95 ? 19.941 -20.168 -9.752 1.00 70.94 95 TRP A N 1
ATOM 773 C CA . TRP A 1 95 ? 21.330 -19.905 -10.145 1.00 70.94 95 TRP A CA 1
ATOM 774 C C . TRP A 1 95 ? 21.391 -19.415 -11.595 1.00 70.94 95 TRP A C 1
ATOM 776 O O . TRP A 1 95 ? 22.292 -18.596 -11.878 1.00 70.94 95 TRP A O 1
#

pLDDT: mean 82.49, std 16.13, range [32.66, 95.62]